Protein AF-A0A7R9UYY7-F1 (afdb_monomer)

Solvent-accessible surface area (backbone atoms only — not comparable to full-atom values): 7354 Å² total; per-residue (Å²): 105,71,67,54,47,52,53,48,43,70,76,56,62,72,62,93,84,58,55,72,68,56,56,52,48,52,47,48,56,53,60,70,69,51,51,72,77,72,45,43,65,55,51,54,51,49,60,71,44,43,65,59,52,52,52,51,51,51,53,51,52,50,53,50,51,53,52,50,53,53,57,70,65,54,67,90,77,66,83,73,75,62,87,76,76,75,61,78,75,70,74,80,75,78,86,79,88,79,88,78,82,85,91,83,86,78,89,83,88,81,89,132

Nearest PDB structures (foldseek):
  2yqi-assembly1_A  TM=8.616E-01  e=1.111E+00  Homo sapiens
  1gt0-assembly1_D  TM=8.059E-01  e=2.218E+00  Mus musculus
  8i03-assembly1_H  TM=4.087E-01  e=4.132E+00  Schizosaccharomyces pombe

Radius of gyration: 37.04 Å; Cα contacts (8 Å, |Δi|>4): 16; chains: 1; bounding box: 68×76×81 Å

Sequence (112 aa):
FMLFGIEQHASSPPAATAEARDFVKAYGQTWLGLTAAERLPYERMASALEPQRCALLRARAEKKRIGLANKARATPTQARTGPDELLDGAANAQLGSGHFAPGASSRGGAAR

Secondary structure (DSSP, 8-state):
-HHHHHHHHHHSPPPTT--HHHHHHHHHHHHHHS-HHHHHHHHHHHHHHHHHHHHHHHHHHHHHHHHHHHHHH---------GGGGSSSSSSSSSS---PPP----------

Structure (mmCIF, N/CA/C/O backbone):
data_AF-A0A7R9UYY7-F1
#
_entry.id   AF-A0A7R9UYY7-F1
#
loop_
_atom_site.group_PDB
_atom_site.id
_atom_site.type_symbol
_atom_site.label_atom_id
_atom_site.label_alt_id
_atom_site.label_comp_id
_atom_site.label_asym_id
_atom_site.label_entity_id
_atom_site.label_seq_id
_atom_site.pdbx_PDB_ins_code
_atom_site.Cartn_x
_atom_site.Cartn_y
_atom_site.Cartn_z
_atom_site.occupancy
_atom_site.B_iso_or_equiv
_atom_site.auth_seq_id
_atom_site.auth_comp_id
_atom_site.auth_asym_id
_atom_site.auth_atom_id
_atom_site.pdbx_PDB_model_num
ATOM 1 N N . PHE A 1 1 ? -3.079 -2.826 4.808 1.00 93.62 1 PHE A N 1
ATOM 2 C CA . PHE A 1 1 ? -2.388 -1.750 5.549 1.00 93.62 1 PHE A CA 1
ATOM 3 C C . PHE A 1 1 ? -2.103 -0.508 4.705 1.00 93.62 1 PHE A C 1
ATOM 5 O O . PHE A 1 1 ? -2.740 0.495 4.970 1.00 93.62 1 PHE A O 1
ATOM 12 N N . MET A 1 2 ? -1.214 -0.531 3.695 1.00 94.88 2 MET A N 1
ATOM 13 C CA . MET A 1 2 ? -0.826 0.699 2.961 1.00 94.88 2 MET A CA 1
ATOM 14 C C . MET A 1 2 ? -2.012 1.485 2.375 1.00 94.88 2 MET A C 1
ATOM 16 O O . MET A 1 2 ? -2.076 2.693 2.553 1.00 94.88 2 MET A O 1
ATOM 20 N N . LEU A 1 3 ? -2.967 0.805 1.727 1.00 96.69 3 LEU A N 1
ATOM 21 C CA . LEU A 1 3 ? -4.164 1.445 1.158 1.00 96.69 3 LEU A CA 1
ATOM 22 C C . LEU A 1 3 ? -5.031 2.120 2.229 1.00 96.69 3 LEU A C 1
ATOM 24 O O . LEU A 1 3 ? -5.388 3.281 2.081 1.00 96.69 3 LEU A O 1
ATOM 28 N N . PHE A 1 4 ? -5.279 1.420 3.336 1.00 97.06 4 PHE A N 1
ATOM 29 C CA . PHE A 1 4 ? -5.948 1.985 4.506 1.00 97.06 4 PHE A CA 1
ATOM 30 C C . PHE A 1 4 ? -5.193 3.201 5.055 1.00 97.06 4 PHE A C 1
ATOM 32 O O . PHE A 1 4 ? -5.794 4.238 5.284 1.00 97.06 4 PHE A O 1
ATOM 39 N N . GLY A 1 5 ? -3.869 3.116 5.214 1.00 95.44 5 GLY A N 1
ATOM 40 C CA . GLY A 1 5 ? -3.060 4.230 5.715 1.00 95.44 5 GLY A CA 1
ATOM 41 C C . GLY A 1 5 ? -3.136 5.477 4.829 1.00 95.44 5 GLY A C 1
ATOM 42 O O . GLY A 1 5 ? -3.190 6.581 5.357 1.00 95.44 5 GLY A O 1
ATOM 43 N N . ILE A 1 6 ? -3.190 5.311 3.503 1.00 95.31 6 ILE A N 1
ATOM 44 C CA . ILE A 1 6 ? -3.389 6.421 2.554 1.00 95.31 6 ILE A CA 1
ATOM 45 C C . ILE A 1 6 ? -4.762 7.066 2.761 1.00 95.31 6 ILE A C 1
ATOM 47 O O . ILE A 1 6 ? -4.854 8.288 2.834 1.00 95.31 6 ILE A O 1
ATOM 51 N N . GLU A 1 7 ? -5.815 6.258 2.887 1.00 96.38 7 GLU A N 1
ATOM 52 C CA . GLU A 1 7 ? -7.170 6.761 3.131 1.00 96.38 7 GLU A CA 1
ATOM 53 C C . GLU A 1 7 ? -7.276 7.491 4.476 1.00 96.38 7 GLU A C 1
ATOM 55 O O . GLU A 1 7 ? -7.827 8.591 4.537 1.00 96.38 7 GLU A O 1
ATOM 60 N N . GLN A 1 8 ? -6.694 6.933 5.541 1.00 95.25 8 GLN A N 1
ATOM 61 C CA . GLN A 1 8 ? -6.669 7.577 6.856 1.00 95.25 8 GLN A CA 1
ATOM 62 C C . GLN A 1 8 ? -5.878 8.883 6.839 1.00 95.25 8 GLN A C 1
ATOM 64 O O . 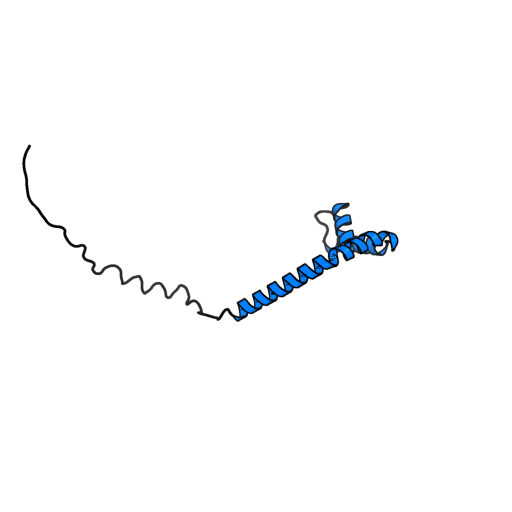GLN A 1 8 ? -6.308 9.868 7.432 1.00 95.25 8 GLN A O 1
ATOM 69 N N . HIS A 1 9 ? -4.752 8.919 6.126 1.00 93.25 9 HIS A N 1
ATOM 70 C CA . HIS A 1 9 ? -3.956 10.131 5.977 1.00 93.25 9 HIS A CA 1
ATOM 71 C C . HIS A 1 9 ? -4.685 11.222 5.190 1.00 93.25 9 HIS A C 1
ATOM 73 O O . HIS A 1 9 ? -4.571 12.395 5.530 1.00 93.25 9 HIS A O 1
ATOM 79 N N . ALA A 1 10 ? -5.455 10.850 4.166 1.00 94.19 10 ALA A N 1
ATOM 80 C CA . ALA A 1 10 ? -6.278 11.793 3.417 1.00 94.19 10 ALA A CA 1
ATOM 81 C C . ALA A 1 10 ? -7.468 12.312 4.242 1.00 94.19 10 ALA A C 1
ATOM 83 O O . ALA A 1 10 ? -7.801 13.491 4.164 1.00 94.19 10 ALA A O 1
ATOM 84 N N . SER A 1 11 ? -8.092 11.438 5.036 1.00 94.25 11 SER A N 1
ATOM 85 C CA . SER A 1 11 ? -9.300 11.760 5.809 1.00 94.25 11 SER A CA 1
ATOM 86 C C . SER A 1 11 ? -8.994 12.539 7.087 1.00 94.25 11 SER A C 1
ATOM 88 O O . SER A 1 11 ? -9.753 13.417 7.482 1.00 94.25 11 SER A O 1
ATOM 90 N N . SER A 1 12 ? -7.872 12.226 7.734 1.00 90.75 12 SER A N 1
ATOM 91 C CA . SER A 1 12 ? -7.398 12.897 8.941 1.00 90.75 12 SER A CA 1
ATOM 92 C C . SER A 1 12 ? -5.889 13.124 8.835 1.00 90.75 12 SER A C 1
ATOM 94 O O . SER A 1 12 ? -5.100 12.357 9.410 1.00 90.75 12 SER A O 1
ATOM 96 N N . PRO A 1 13 ? -5.473 14.175 8.106 1.00 90.81 13 PRO A N 1
ATOM 97 C CA . PRO A 1 13 ? -4.070 14.520 7.973 1.00 90.81 13 PRO A CA 1
ATOM 98 C C . PRO A 1 13 ? -3.465 14.808 9.352 1.00 90.81 13 PRO A C 1
ATOM 100 O O . PRO A 1 13 ? -4.071 15.524 10.155 1.00 90.81 13 PRO A O 1
ATOM 103 N N . PRO A 1 14 ? -2.279 14.266 9.661 1.00 90.94 14 PRO A N 1
ATOM 104 C CA . PRO A 1 14 ? -1.580 14.602 10.888 1.00 90.94 14 PRO A CA 1
ATOM 105 C C . PRO A 1 14 ? -1.133 16.070 10.854 1.00 90.94 14 PRO A C 1
ATOM 107 O O . PRO A 1 14 ? -1.025 16.684 9.790 1.00 90.94 14 PRO A O 1
ATOM 110 N N . ALA A 1 15 ? -0.838 16.635 12.026 1.00 90.56 15 ALA A N 1
ATOM 111 C CA . ALA A 1 15 ? -0.260 17.973 12.111 1.00 90.56 15 ALA A CA 1
ATOM 112 C C . ALA A 1 15 ? 1.025 18.065 11.270 1.00 90.56 15 ALA A C 1
ATOM 114 O O . ALA A 1 15 ? 1.792 17.107 11.199 1.00 90.56 15 ALA A O 1
ATOM 115 N N . ALA A 1 16 ? 1.299 19.234 10.686 1.00 88.62 16 ALA A N 1
ATOM 116 C CA . ALA A 1 16 ? 2.474 19.439 9.830 1.00 88.62 16 ALA A CA 1
ATOM 117 C C . ALA A 1 16 ? 3.814 19.153 10.541 1.00 88.62 16 ALA A C 1
ATOM 119 O O . ALA A 1 16 ? 4.813 18.865 9.891 1.00 88.62 16 ALA A O 1
ATOM 120 N N . THR A 1 17 ? 3.831 19.230 11.873 1.00 92.56 17 THR A N 1
ATOM 121 C CA . THR A 1 17 ? 4.992 18.957 12.729 1.00 92.56 17 THR A CA 1
ATOM 122 C C . THR A 1 17 ? 5.086 17.506 13.199 1.00 92.56 17 THR A C 1
ATOM 124 O O . THR A 1 17 ? 6.066 17.147 13.848 1.00 92.56 17 THR A O 1
ATOM 127 N N . ALA A 1 18 ? 4.082 16.671 12.920 1.00 88.44 18 ALA A N 1
ATOM 128 C CA . ALA A 1 18 ? 4.076 15.281 13.348 1.00 88.44 18 ALA A CA 1
ATOM 129 C C . ALA A 1 18 ? 5.114 14.468 12.566 1.00 88.44 18 ALA A C 1
ATOM 131 O O . ALA A 1 18 ? 5.209 14.559 11.340 1.00 88.44 18 ALA A O 1
ATOM 132 N N . GLU A 1 19 ? 5.867 13.620 13.266 1.00 93.88 19 GLU A N 1
ATOM 133 C CA . GLU A 1 19 ? 6.815 12.736 12.603 1.00 93.88 19 GLU A CA 1
ATOM 134 C C . GLU A 1 19 ? 6.098 11.603 11.859 1.00 93.88 19 GLU A C 1
ATOM 136 O O . GLU A 1 19 ? 5.108 11.035 12.330 1.00 93.88 19 GLU A O 1
ATOM 141 N N . ALA A 1 20 ? 6.670 11.195 10.722 1.00 90.56 20 ALA A N 1
ATOM 142 C CA . ALA A 1 20 ? 6.140 10.102 9.907 1.00 90.56 20 ALA A CA 1
ATOM 143 C C . ALA A 1 20 ? 5.905 8.809 10.692 1.00 90.56 20 ALA A C 1
ATOM 145 O O . ALA A 1 20 ? 4.891 8.131 10.519 1.00 90.56 20 ALA A O 1
ATOM 146 N N . ARG A 1 21 ? 6.833 8.482 11.595 1.00 93.38 21 ARG A N 1
ATOM 147 C CA . ARG A 1 21 ? 6.744 7.278 12.424 1.00 93.38 21 ARG A CA 1
ATOM 148 C C . ARG A 1 21 ? 5.504 7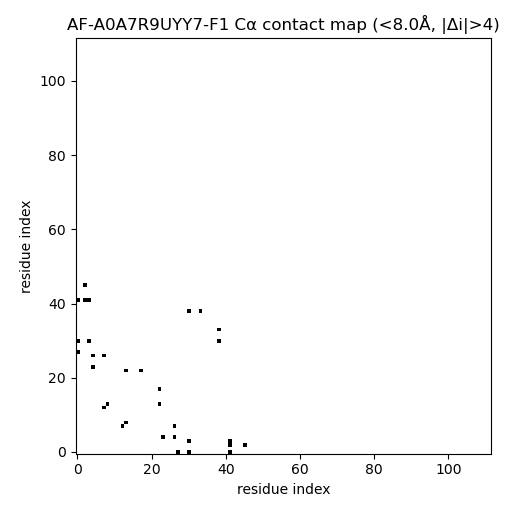.278 13.323 1.00 93.38 21 ARG A C 1
ATOM 150 O O . ARG A 1 21 ? 4.940 6.211 13.556 1.00 93.38 21 ARG A O 1
ATOM 157 N N . ASP A 1 22 ? 5.076 8.444 13.805 1.00 92.88 22 ASP A N 1
ATOM 158 C CA . ASP A 1 22 ? 4.044 8.546 14.835 1.00 92.88 22 ASP A CA 1
ATOM 159 C C . ASP A 1 22 ? 2.668 8.279 14.231 1.00 92.88 22 ASP A C 1
ATOM 161 O O . ASP A 1 22 ? 1.919 7.440 14.739 1.00 92.88 22 ASP A O 1
ATOM 165 N N . PHE A 1 23 ? 2.362 8.889 13.082 1.00 91.75 23 PHE A N 1
ATOM 166 C CA . PHE A 1 23 ? 1.098 8.611 12.401 1.00 91.75 23 PHE A CA 1
ATOM 167 C C . PHE A 1 23 ? 1.073 7.218 11.762 1.00 91.75 23 PHE A C 1
ATOM 169 O O . PHE A 1 23 ? 0.039 6.555 11.799 1.00 91.75 23 PHE A O 1
ATOM 176 N N . VAL A 1 24 ? 2.204 6.701 11.259 1.00 93.56 24 VAL A N 1
ATOM 177 C CA . VAL A 1 24 ? 2.275 5.308 10.777 1.00 93.56 24 VAL A CA 1
ATOM 178 C C . VAL A 1 24 ? 1.993 4.328 11.916 1.00 93.56 24 VAL A C 1
ATOM 180 O O . VAL A 1 24 ? 1.256 3.359 11.722 1.00 93.56 24 VAL A O 1
ATOM 183 N N . LYS A 1 25 ? 2.519 4.591 13.120 1.00 95.00 25 LYS A N 1
ATOM 184 C CA . LYS A 1 25 ? 2.230 3.790 14.314 1.00 95.00 25 LYS A CA 1
ATOM 185 C C . LYS A 1 25 ? 0.753 3.875 14.701 1.00 95.00 25 LYS A C 1
ATOM 187 O O . LYS A 1 25 ? 0.151 2.834 14.962 1.00 95.00 25 LYS A O 1
ATOM 192 N N . ALA A 1 26 ? 0.160 5.069 14.692 1.00 94.31 26 ALA A N 1
ATOM 193 C CA . ALA A 1 26 ? -1.258 5.269 14.998 1.00 94.31 26 ALA A CA 1
ATOM 194 C C . ALA A 1 26 ? -2.182 4.531 14.010 1.00 94.31 26 ALA A C 1
ATOM 196 O O . ALA A 1 26 ? -3.069 3.775 14.420 1.00 94.31 26 ALA A O 1
ATOM 197 N N . TYR A 1 27 ? -1.930 4.658 12.704 1.00 95.50 27 TYR A N 1
ATOM 198 C CA . TYR A 1 27 ? -2.666 3.904 11.687 1.00 95.50 27 TYR A CA 1
ATOM 199 C C . TYR A 1 27 ? -2.443 2.395 11.836 1.00 95.50 27 TYR A C 1
ATOM 201 O O . TYR A 1 27 ? -3.376 1.618 11.653 1.00 95.50 27 TYR A O 1
ATOM 209 N N . GLY A 1 28 ? -1.233 1.970 12.215 1.00 96.06 28 GLY A N 1
ATOM 210 C CA . GLY A 1 28 ? -0.906 0.575 12.520 1.00 96.06 28 GLY A CA 1
ATOM 211 C C . GLY A 1 28 ? -1.773 -0.008 13.631 1.00 96.06 28 GLY A C 1
ATOM 212 O O . GLY A 1 28 ? -2.338 -1.086 13.462 1.00 96.06 28 GLY A O 1
ATOM 213 N N . GLN A 1 29 ? -1.931 0.719 14.738 1.00 96.56 29 GLN A N 1
ATOM 214 C CA . GLN A 1 29 ? -2.799 0.294 15.841 1.00 96.56 29 GLN A CA 1
ATOM 215 C C . GLN A 1 29 ? -4.264 0.206 15.408 1.00 96.56 29 GLN A C 1
ATOM 217 O O . GLN A 1 29 ? -4.929 -0.789 15.685 1.00 96.56 29 GLN A O 1
ATOM 222 N N . THR A 1 30 ? -4.738 1.196 14.650 1.00 96.19 30 THR A N 1
ATOM 223 C CA . THR A 1 30 ? -6.113 1.198 14.128 1.00 96.19 30 THR A CA 1
ATOM 224 C C . THR A 1 30 ? -6.355 -0.005 13.216 1.00 96.19 30 THR A C 1
ATOM 226 O O . THR A 1 30 ? -7.334 -0.725 13.376 1.00 96.19 30 THR A O 1
ATOM 229 N N . TRP A 1 31 ? -5.414 -0.293 12.312 1.00 96.75 31 TRP A N 1
ATOM 230 C CA . TRP A 1 31 ? -5.484 -1.441 11.409 1.00 96.75 31 TRP A CA 1
ATOM 231 C C . TRP A 1 31 ? -5.572 -2.780 12.151 1.00 96.75 31 TRP A C 1
ATOM 233 O O . TRP A 1 31 ? -6.329 -3.662 11.744 1.00 96.75 31 TRP A O 1
ATOM 243 N N . LEU A 1 32 ? -4.813 -2.941 13.240 1.00 96.69 32 LEU A N 1
ATOM 244 C CA . LEU A 1 32 ? -4.849 -4.155 14.060 1.00 96.69 32 LEU A CA 1
ATOM 245 C C . LEU A 1 32 ? -6.190 -4.339 14.782 1.00 96.69 32 LEU A C 1
ATOM 247 O O . LEU A 1 32 ? -6.588 -5.481 15.002 1.00 96.69 32 LEU A O 1
ATOM 251 N N . GLY A 1 33 ? -6.889 -3.244 15.091 1.00 96.88 33 GLY A N 1
ATOM 252 C CA . GLY A 1 33 ? -8.224 -3.264 15.692 1.00 96.88 33 GLY A CA 1
ATOM 253 C C . GLY A 1 33 ? -9.361 -3.603 14.723 1.00 96.88 33 GLY A C 1
ATOM 254 O O . GLY A 1 33 ? -10.419 -4.024 15.175 1.00 96.88 33 GLY A O 1
ATOM 255 N N . LEU A 1 34 ? -9.152 -3.468 13.408 1.00 97.19 34 LEU A N 1
ATOM 256 C CA . LEU A 1 34 ? -10.181 -3.789 12.413 1.00 97.19 34 LEU A CA 1
ATOM 257 C C . LEU A 1 34 ? -10.489 -5.289 12.378 1.00 97.19 34 LEU A C 1
ATOM 259 O O . LEU A 1 34 ? -9.578 -6.123 12.392 1.00 97.19 34 LEU A O 1
ATOM 263 N N . THR A 1 35 ? -11.764 -5.623 12.227 1.00 98.06 35 THR A N 1
ATOM 264 C CA . THR A 1 35 ? -12.259 -6.971 11.944 1.00 98.06 35 THR A CA 1
ATOM 265 C C . THR A 1 35 ? -11.886 -7.427 10.530 1.00 98.06 35 THR A C 1
ATOM 267 O O . THR A 1 35 ? -11.528 -6.635 9.656 1.00 98.06 35 THR A O 1
ATOM 270 N N . ALA A 1 36 ? -12.010 -8.731 10.262 1.00 96.81 36 ALA A N 1
ATOM 271 C CA . ALA A 1 36 ? -11.785 -9.275 8.922 1.00 96.81 36 ALA A CA 1
ATOM 272 C C . ALA A 1 36 ? -12.726 -8.655 7.870 1.00 96.81 36 ALA A C 1
ATOM 274 O O . ALA A 1 36 ? -12.299 -8.368 6.754 1.00 96.81 36 ALA A O 1
ATOM 275 N N . ALA A 1 37 ? -13.987 -8.395 8.235 1.00 97.81 37 ALA A N 1
ATOM 276 C CA . ALA A 1 37 ? -14.961 -7.777 7.338 1.00 97.81 37 ALA A CA 1
ATOM 277 C C . ALA A 1 37 ? -14.565 -6.342 6.954 1.00 97.81 37 ALA A C 1
ATOM 279 O O . ALA A 1 37 ? -14.695 -5.961 5.794 1.00 97.81 37 ALA A O 1
ATOM 280 N N . GLU A 1 38 ? -14.020 -5.573 7.898 1.00 97.50 38 GLU A N 1
ATOM 281 C CA . GLU A 1 38 ? -13.549 -4.202 7.661 1.00 97.50 38 GLU A CA 1
ATOM 282 C C . GLU A 1 38 ? -12.240 -4.155 6.862 1.00 97.50 38 GLU A C 1
ATOM 284 O O . GLU A 1 38 ? -11.997 -3.207 6.118 1.00 97.50 38 GLU A O 1
ATOM 289 N N . ARG A 1 39 ? -11.389 -5.184 6.969 1.00 97.75 39 ARG A N 1
ATOM 290 C CA . ARG A 1 39 ? -10.152 -5.285 6.172 1.00 97.75 39 ARG A CA 1
ATOM 291 C C . ARG A 1 39 ? -10.402 -5.746 4.738 1.00 97.75 39 ARG A C 1
ATOM 293 O O . ARG A 1 39 ? -9.629 -5.388 3.846 1.00 97.75 39 ARG A O 1
ATOM 300 N N . LEU A 1 40 ? -11.476 -6.500 4.507 1.00 97.25 40 LEU A N 1
ATOM 301 C CA . LEU A 1 40 ? -11.778 -7.145 3.230 1.00 97.25 40 LEU A CA 1
ATOM 302 C C . LEU A 1 40 ? -11.752 -6.203 2.008 1.00 97.25 40 LEU A C 1
ATOM 304 O O . LEU A 1 40 ? -11.192 -6.600 0.983 1.00 97.25 40 LEU A O 1
ATOM 308 N N . PRO A 1 41 ? -12.296 -4.969 2.050 1.00 97.44 41 PRO A N 1
ATOM 309 C CA . PRO A 1 41 ? -12.223 -4.049 0.914 1.00 97.44 41 PRO A CA 1
ATOM 310 C C . PRO A 1 41 ? -10.775 -3.719 0.534 1.00 97.44 41 PRO A C 1
ATOM 312 O O . PRO A 1 41 ? -10.408 -3.775 -0.640 1.00 97.44 41 PRO A O 1
ATOM 315 N N . TYR A 1 42 ? -9.924 -3.459 1.529 1.00 97.06 42 TYR A N 1
ATOM 316 C CA . TYR A 1 42 ? -8.511 -3.142 1.324 1.00 97.06 42 TYR A CA 1
ATOM 317 C C . TYR A 1 42 ? -7.717 -4.329 0.793 1.00 97.06 42 TYR A C 1
ATOM 319 O O . TYR A 1 42 ? -6.815 -4.150 -0.023 1.00 97.06 42 TYR A O 1
ATOM 327 N N . GLU A 1 43 ? -8.043 -5.536 1.249 1.00 96.50 43 GLU A N 1
ATOM 328 C CA . GLU A 1 43 ? -7.433 -6.767 0.750 1.00 96.50 43 GLU A CA 1
ATOM 329 C C . GLU A 1 43 ? -7.814 -7.013 -0.711 1.00 96.50 43 GLU A C 1
ATOM 331 O O . GLU A 1 43 ? -6.931 -7.243 -1.535 1.00 96.50 43 GLU A O 1
ATOM 336 N N . ARG A 1 44 ? -9.093 -6.844 -1.072 1.00 97.56 44 ARG A N 1
ATOM 337 C CA . ARG A 1 44 ? -9.559 -6.944 -2.467 1.00 97.56 44 ARG A CA 1
ATOM 338 C C . ARG A 1 44 ? -8.868 -5.932 -3.375 1.00 97.56 44 ARG A C 1
ATOM 340 O O . ARG A 1 44 ? -8.410 -6.294 -4.458 1.00 97.56 44 ARG A O 1
ATOM 347 N N . MET A 1 45 ? -8.756 -4.680 -2.933 1.00 96.50 45 MET A N 1
ATOM 348 C CA . MET A 1 45 ? -8.032 -3.647 -3.677 1.00 96.50 45 MET A CA 1
ATOM 349 C C . MET A 1 45 ? -6.547 -3.992 -3.827 1.00 96.50 45 MET A C 1
ATOM 351 O O . MET A 1 45 ? -5.990 -3.838 -4.911 1.00 96.50 45 MET A O 1
ATOM 355 N N . ALA A 1 46 ? -5.902 -4.487 -2.767 1.00 95.00 46 ALA A N 1
ATOM 356 C CA . ALA A 1 46 ? -4.505 -4.902 -2.827 1.00 95.00 46 ALA A CA 1
ATOM 357 C C . ALA A 1 46 ? -4.303 -6.049 -3.828 1.00 95.00 46 ALA A C 1
ATOM 359 O O . ALA A 1 46 ? -3.402 -5.973 -4.661 1.00 95.00 46 ALA A O 1
ATOM 360 N N . SER A 1 47 ? -5.173 -7.062 -3.811 1.00 96.00 47 SER A N 1
ATOM 361 C CA . SER A 1 47 ? -5.147 -8.158 -4.784 1.00 96.00 47 SER A CA 1
ATOM 362 C C . SER A 1 47 ? -5.344 -7.669 -6.219 1.00 96.00 47 SER A C 1
ATOM 364 O O . SER A 1 47 ? -4.645 -8.128 -7.118 1.00 96.00 47 SER A O 1
ATOM 366 N N . ALA A 1 48 ? -6.245 -6.708 -6.442 1.00 96.88 48 ALA A N 1
ATOM 367 C CA . ALA A 1 48 ? -6.490 -6.140 -7.767 1.00 96.88 48 ALA A CA 1
ATOM 368 C C . ALA A 1 48 ? -5.294 -5.343 -8.322 1.00 96.88 48 ALA A C 1
ATOM 370 O O . ALA A 1 48 ? -5.143 -5.250 -9.540 1.00 96.88 48 ALA A O 1
ATOM 371 N N . LEU A 1 49 ? -4.453 -4.782 -7.444 1.00 95.50 49 LEU A N 1
ATOM 372 C CA . LEU A 1 49 ? -3.257 -4.005 -7.799 1.00 95.50 49 LEU A CA 1
ATOM 373 C C . LEU A 1 49 ? -1.976 -4.850 -7.906 1.00 95.50 49 LEU A C 1
ATOM 375 O O . LEU A 1 49 ? -0.941 -4.363 -8.376 1.00 95.50 49 LEU A O 1
ATOM 379 N N . GLU A 1 50 ? -2.013 -6.105 -7.458 1.00 94.31 50 GLU A N 1
ATOM 380 C CA . GLU A 1 50 ? -0.841 -6.979 -7.429 1.00 94.31 50 GLU A CA 1
ATOM 381 C C . GLU A 1 50 ? -0.242 -7.235 -8.829 1.00 94.31 50 GLU A C 1
ATOM 383 O O . GLU A 1 50 ? 0.983 -7.136 -8.966 1.00 94.31 50 GLU A O 1
ATOM 388 N N . PRO A 1 51 ? -1.026 -7.451 -9.909 1.00 96.19 51 PRO A N 1
ATOM 389 C CA . PRO A 1 51 ? -0.465 -7.603 -11.254 1.00 96.19 51 PRO A CA 1
ATOM 390 C C . PRO A 1 51 ? 0.348 -6.384 -11.714 1.00 96.19 51 PRO A C 1
ATOM 392 O O . PRO A 1 51 ? 1.448 -6.531 -12.256 1.00 96.19 51 PRO A O 1
ATOM 395 N N . GLN A 1 52 ? -0.154 -5.173 -11.460 1.00 95.12 52 GLN A N 1
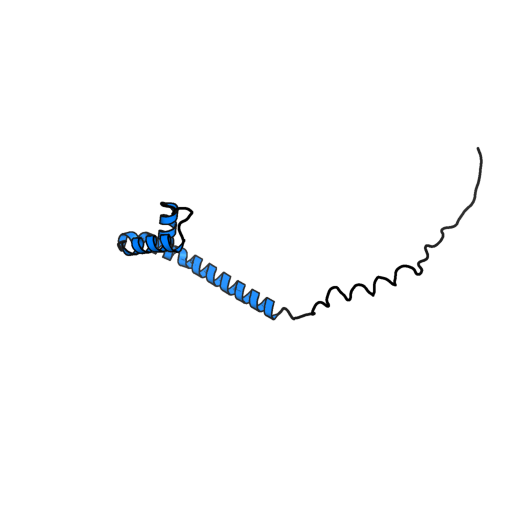ATOM 396 C CA . GLN A 1 52 ? 0.509 -3.916 -11.807 1.00 95.12 52 GLN A CA 1
ATOM 397 C C . GLN A 1 52 ? 1.777 -3.729 -10.968 1.00 95.12 52 GLN A C 1
ATOM 399 O O . GLN A 1 52 ? 2.815 -3.319 -11.495 1.00 95.12 52 GLN A O 1
ATOM 404 N N . ARG A 1 53 ? 1.735 -4.092 -9.679 1.00 90.81 53 ARG A N 1
ATOM 405 C CA . ARG A 1 53 ? 2.916 -4.102 -8.807 1.00 90.81 53 ARG A CA 1
ATOM 406 C C . ARG A 1 53 ? 3.986 -5.055 -9.338 1.00 90.81 53 ARG A C 1
ATOM 408 O O . ARG A 1 53 ? 5.145 -4.652 -9.459 1.00 90.81 53 ARG A O 1
ATOM 415 N N . CYS A 1 54 ? 3.622 -6.281 -9.712 1.00 94.38 54 CYS A N 1
ATOM 416 C CA . CYS A 1 54 ? 4.551 -7.235 -10.316 1.00 94.38 54 CYS A CA 1
ATOM 417 C C . CYS A 1 54 ? 5.155 -6.699 -11.620 1.00 94.38 54 CYS A C 1
ATOM 419 O O . CYS A 1 54 ? 6.371 -6.777 -11.805 1.00 94.38 54 CYS A O 1
ATOM 421 N N . ALA A 1 55 ? 4.339 -6.125 -12.508 1.00 96.00 55 ALA A N 1
ATOM 422 C CA . ALA A 1 55 ? 4.808 -5.543 -13.764 1.00 96.00 55 ALA A CA 1
ATOM 423 C C . ALA A 1 55 ? 5.813 -4.402 -13.526 1.00 96.00 55 ALA A C 1
ATOM 425 O O . ALA A 1 55 ? 6.894 -4.392 -14.119 1.00 96.00 55 ALA A O 1
ATOM 426 N N . LEU A 1 56 ? 5.510 -3.495 -12.592 1.00 95.12 56 LEU A N 1
ATOM 427 C CA . LEU A 1 56 ? 6.399 -2.396 -12.217 1.00 95.12 56 LEU A CA 1
ATOM 428 C C . LEU A 1 56 ? 7.731 -2.902 -11.645 1.00 95.12 56 LEU A C 1
ATOM 430 O O . LEU A 1 56 ? 8.791 -2.372 -11.983 1.00 95.12 56 LEU A O 1
ATOM 434 N N . LEU A 1 57 ? 7.698 -3.924 -10.786 1.00 94.94 57 LEU A N 1
ATOM 435 C CA . LEU A 1 57 ? 8.909 -4.508 -10.207 1.00 94.94 57 LEU A CA 1
ATOM 436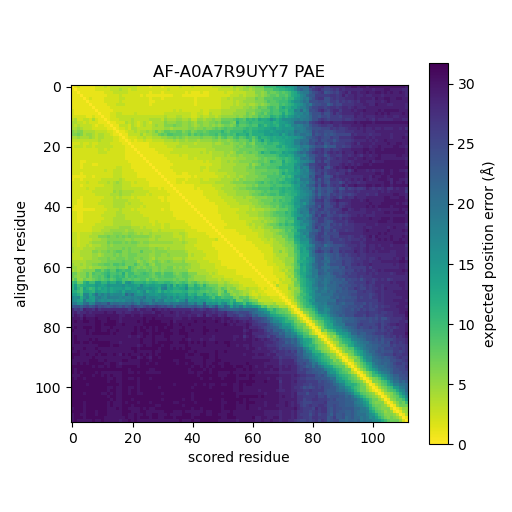 C C . LEU A 1 57 ? 9.783 -5.181 -11.269 1.00 94.94 57 LEU A C 1
ATOM 438 O O . LEU A 1 57 ?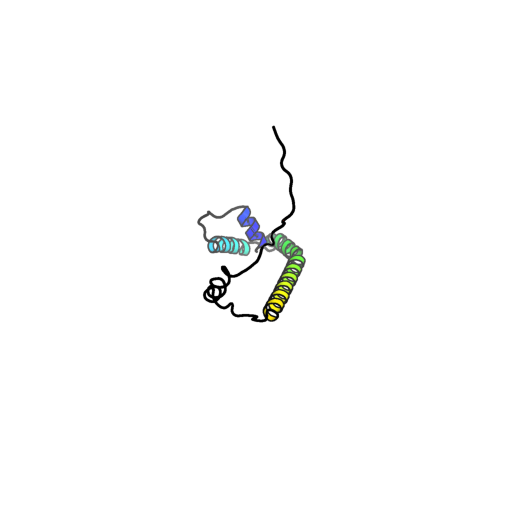 10.996 -4.970 -11.265 1.00 94.94 57 LEU A O 1
ATOM 442 N N . ARG A 1 58 ? 9.185 -5.915 -12.218 1.00 95.62 58 ARG A N 1
ATOM 443 C CA . ARG A 1 58 ? 9.918 -6.488 -13.361 1.00 95.62 58 ARG A CA 1
ATOM 444 C C . ARG A 1 58 ? 10.569 -5.396 -14.207 1.00 95.62 58 ARG A C 1
ATOM 446 O O . ARG A 1 58 ? 11.760 -5.481 -14.490 1.00 95.62 58 ARG A O 1
ATOM 453 N N . ALA A 1 59 ? 9.830 -4.336 -14.539 1.00 94.75 59 ALA A N 1
ATOM 454 C CA . ALA A 1 59 ? 10.365 -3.213 -15.307 1.00 94.75 59 ALA A CA 1
ATOM 455 C C . ALA A 1 59 ? 11.526 -2.509 -14.579 1.00 94.75 59 ALA A C 1
ATOM 457 O O . ALA A 1 59 ? 12.539 -2.169 -15.192 1.00 94.75 59 ALA A O 1
ATOM 458 N N . ARG A 1 60 ? 11.425 -2.327 -13.254 1.00 94.75 60 ARG A N 1
ATOM 459 C CA . ARG A 1 60 ? 12.515 -1.771 -12.433 1.00 94.75 60 ARG A CA 1
ATOM 460 C C . ARG A 1 60 ? 13.745 -2.676 -12.411 1.00 94.75 60 ARG A C 1
ATOM 462 O O . ARG A 1 60 ? 14.861 -2.168 -12.523 1.00 94.75 60 ARG A O 1
ATOM 469 N N . ALA A 1 61 ? 13.553 -3.986 -12.268 1.00 95.38 61 ALA A N 1
ATOM 470 C CA . ALA A 1 61 ? 14.645 -4.954 -12.298 1.00 95.38 61 ALA A CA 1
ATOM 471 C C . ALA A 1 61 ? 15.370 -4.926 -13.650 1.00 95.38 61 ALA A C 1
ATOM 473 O O . ALA A 1 61 ? 16.598 -4.840 -13.684 1.00 95.38 61 ALA A O 1
ATOM 474 N N . GLU A 1 62 ? 14.619 -4.886 -14.750 1.00 93.56 62 GLU A N 1
ATOM 475 C CA . GLU A 1 62 ? 15.190 -4.821 -16.093 1.00 93.56 62 GLU A CA 1
ATOM 476 C C . GLU A 1 62 ? 15.945 -3.509 -16.333 1.00 93.56 62 GLU A C 1
ATOM 478 O O . GLU A 1 62 ? 17.093 -3.520 -16.777 1.00 93.56 62 GLU A O 1
ATOM 483 N N . LYS A 1 63 ? 15.375 -2.369 -15.923 1.00 93.69 63 LYS A N 1
ATOM 484 C CA . LYS A 1 63 ? 16.072 -1.075 -15.978 1.00 93.69 63 LYS A CA 1
ATOM 485 C C . LYS A 1 63 ? 17.389 -1.105 -15.195 1.00 93.69 63 LYS A C 1
ATOM 487 O O . LYS A 1 63 ? 18.397 -0.576 -15.665 1.00 93.69 63 LYS A O 1
ATOM 492 N N . LYS A 1 64 ? 17.402 -1.725 -14.009 1.00 93.06 64 LYS A N 1
ATOM 493 C CA . LYS A 1 64 ? 18.622 -1.889 -13.203 1.00 93.06 64 LYS A CA 1
ATOM 494 C C . LYS A 1 64 ? 19.646 -2.766 -13.924 1.00 93.06 64 LYS A C 1
ATOM 496 O O . LYS A 1 64 ? 20.822 -2.409 -13.943 1.00 93.06 64 LYS A O 1
ATOM 501 N N . ARG A 1 65 ? 19.212 -3.867 -14.542 1.00 92.12 65 ARG A N 1
ATOM 502 C CA . ARG A 1 65 ? 20.073 -4.772 -15.317 1.00 92.12 65 ARG A CA 1
ATOM 503 C C . ARG A 1 65 ? 20.742 -4.049 -16.488 1.00 92.12 65 ARG A C 1
ATOM 505 O O . ARG A 1 65 ? 21.961 -4.111 -16.612 1.00 92.12 65 ARG A O 1
ATOM 512 N N . ILE A 1 66 ? 19.971 -3.303 -17.282 1.00 87.00 66 ILE A N 1
ATOM 513 C CA . ILE A 1 66 ? 20.491 -2.494 -18.397 1.00 87.00 66 ILE A CA 1
ATOM 514 C C . ILE A 1 66 ? 21.459 -1.422 -17.882 1.00 87.00 66 ILE A C 1
ATOM 516 O O . ILE A 1 66 ? 22.552 -1.265 -18.419 1.00 87.00 66 ILE A O 1
ATOM 520 N N . GLY A 1 67 ? 21.101 -0.717 -16.805 1.00 87.94 67 GLY A N 1
ATOM 521 C CA . GLY A 1 67 ? 21.970 0.294 -16.201 1.00 87.94 67 GLY A CA 1
ATOM 522 C C . GLY A 1 67 ? 23.316 -0.272 -15.736 1.00 87.94 67 GLY A C 1
ATOM 523 O O . GLY A 1 67 ? 24.350 0.360 -15.942 1.00 87.94 67 GLY A O 1
ATOM 524 N N . LEU A 1 68 ? 23.324 -1.474 -15.152 1.00 83.06 68 LEU A N 1
ATOM 525 C CA . LEU A 1 68 ? 24.555 -2.171 -14.768 1.00 83.06 68 LEU A CA 1
ATOM 526 C C . LEU A 1 68 ? 25.371 -2.609 -15.988 1.00 83.06 68 LEU A C 1
ATOM 528 O O . LEU A 1 68 ? 26.583 -2.413 -15.999 1.00 83.06 68 LEU A O 1
ATOM 532 N N . ALA A 1 69 ? 24.723 -3.133 -17.030 1.00 78.81 69 ALA A N 1
ATOM 533 C CA . ALA A 1 69 ? 25.394 -3.504 -18.275 1.00 78.81 69 ALA A CA 1
ATOM 534 C C . ALA A 1 69 ? 26.043 -2.290 -18.964 1.00 78.81 69 ALA A C 1
ATOM 5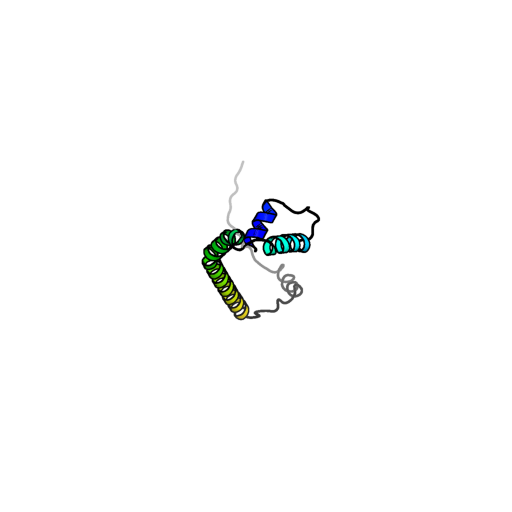36 O O . ALA A 1 69 ? 27.172 -2.385 -19.440 1.00 78.81 69 ALA A O 1
ATOM 537 N N . ASN A 1 70 ? 25.377 -1.133 -18.956 1.00 76.62 70 ASN A N 1
ATOM 538 C CA . ASN A 1 70 ? 25.917 0.112 -19.504 1.00 76.62 70 ASN A CA 1
ATOM 539 C C . ASN A 1 70 ? 27.104 0.637 -18.686 1.00 76.62 70 ASN A C 1
ATOM 541 O O . ASN A 1 70 ? 28.077 1.102 -19.268 1.00 76.62 70 ASN A O 1
ATOM 545 N N . LYS A 1 71 ? 27.065 0.517 -17.352 1.00 75.25 71 LYS A N 1
ATOM 546 C CA . LYS A 1 71 ? 28.216 0.839 -16.489 1.00 75.25 71 LYS A CA 1
ATOM 547 C C . LYS A 1 71 ? 29.400 -0.097 -16.723 1.00 75.25 71 LYS A C 1
ATOM 549 O O . LYS A 1 71 ? 30.528 0.365 -16.724 1.00 75.25 71 LYS A O 1
ATOM 554 N N . ALA A 1 72 ? 29.152 -1.387 -16.937 1.00 73.88 72 ALA A N 1
ATOM 555 C CA . ALA A 1 72 ? 30.207 -2.354 -17.232 1.00 73.88 72 ALA A CA 1
ATOM 556 C C . ALA A 1 72 ? 30.811 -2.164 -18.637 1.00 73.88 72 ALA A C 1
ATOM 558 O O . ALA A 1 72 ? 31.988 -2.440 -18.841 1.00 73.88 72 ALA A O 1
ATOM 559 N N . ARG A 1 73 ? 30.014 -1.684 -19.602 1.00 65.56 73 ARG A N 1
ATOM 560 C CA . ARG A 1 73 ? 30.468 -1.330 -20.958 1.00 65.56 73 ARG A CA 1
ATOM 561 C C . ARG A 1 73 ? 31.139 0.035 -21.053 1.00 65.56 73 ARG A C 1
ATOM 563 O O . ARG A 1 73 ? 31.799 0.293 -22.055 1.00 65.56 73 ARG A O 1
ATOM 570 N N . ALA A 1 74 ? 30.968 0.902 -20.059 1.00 61.75 74 ALA A N 1
ATOM 571 C CA . ALA A 1 74 ? 31.762 2.111 -19.948 1.00 61.75 74 ALA A CA 1
ATOM 572 C C . ALA A 1 74 ? 33.201 1.695 -19.615 1.00 61.75 74 ALA A C 1
ATOM 574 O O . ALA A 1 74 ? 33.568 1.538 -18.453 1.00 61.75 74 ALA A O 1
ATOM 575 N N . THR A 1 75 ? 34.016 1.470 -20.646 1.00 57.47 75 THR A N 1
ATOM 576 C CA . THR A 1 75 ? 35.470 1.442 -20.501 1.00 57.47 75 THR A CA 1
ATOM 577 C C . THR A 1 75 ? 35.906 2.721 -19.782 1.00 57.47 75 THR A C 1
ATOM 579 O O . THR A 1 75 ? 35.374 3.791 -20.098 1.00 57.47 75 THR A O 1
ATOM 582 N N . PRO A 1 76 ? 36.872 2.664 -18.847 1.00 54.69 76 PRO A N 1
ATOM 583 C CA . PRO A 1 76 ? 37.519 3.859 -18.328 1.00 54.69 76 PRO A CA 1
ATOM 584 C C . PRO A 1 76 ? 38.400 4.430 -19.446 1.00 54.69 76 PRO A C 1
ATOM 586 O O . PRO A 1 76 ? 39.618 4.288 -19.450 1.00 54.69 76 PRO A O 1
ATOM 589 N N . THR A 1 77 ? 37.783 5.014 -20.469 1.00 55.66 77 THR A N 1
ATOM 590 C CA . THR A 1 77 ? 38.507 5.717 -21.514 1.00 55.66 77 THR A CA 1
ATOM 591 C C . THR A 1 77 ? 38.770 7.119 -20.996 1.00 55.66 77 THR A C 1
ATOM 593 O O . THR A 1 77 ? 37.884 7.966 -20.970 1.00 55.66 77 THR A O 1
ATOM 596 N N . GLN A 1 78 ? 40.030 7.288 -20.596 1.00 50.12 78 GLN A N 1
ATOM 597 C CA . GLN A 1 78 ? 40.724 8.530 -20.287 1.00 50.12 78 GLN A CA 1
ATOM 598 C C . GLN A 1 78 ? 40.333 9.163 -18.952 1.00 50.12 78 GLN A C 1
ATOM 600 O O . GLN A 1 78 ? 39.339 9.874 -18.810 1.00 50.12 78 GLN A O 1
ATOM 605 N N . ALA A 1 79 ? 41.229 8.972 -17.978 1.00 46.62 79 ALA A N 1
ATOM 606 C CA . ALA A 1 79 ? 41.579 10.053 -17.077 1.00 46.62 79 ALA A CA 1
ATOM 607 C C . ALA A 1 79 ? 41.681 11.332 -17.919 1.00 46.62 79 ALA A C 1
ATOM 609 O O . ALA A 1 79 ? 42.559 11.447 -18.773 1.00 46.62 79 ALA A O 1
ATOM 610 N N . ARG A 1 80 ? 40.725 12.247 -17.743 1.00 46.03 80 ARG A N 1
ATOM 611 C CA . ARG A 1 80 ? 40.898 13.623 -18.184 1.00 46.03 80 ARG A CA 1
ATOM 612 C C . ARG A 1 80 ? 42.110 14.131 -17.426 1.00 46.03 80 ARG A C 1
ATOM 614 O O . ARG A 1 80 ? 42.024 14.404 -16.230 1.00 46.03 80 ARG A O 1
ATOM 621 N N . THR A 1 81 ? 43.228 14.194 -18.132 1.00 48.62 81 THR A N 1
ATOM 622 C CA . THR A 1 81 ? 44.279 15.174 -17.921 1.00 48.62 81 THR A CA 1
ATOM 623 C C . THR A 1 81 ? 43.626 16.470 -17.439 1.00 48.62 81 THR A C 1
ATOM 625 O O . THR A 1 81 ? 42.628 16.915 -18.018 1.00 48.62 81 THR A O 1
ATOM 628 N N . GLY A 1 82 ? 44.087 16.982 -16.299 1.00 45.66 82 GLY A N 1
ATOM 629 C CA . GLY A 1 82 ? 43.501 18.154 -15.661 1.00 45.66 82 GLY A CA 1
ATOM 630 C C . GLY A 1 82 ? 43.512 19.387 -16.578 1.00 45.66 82 GLY A C 1
ATOM 631 O O . GLY A 1 82 ? 44.158 19.381 -17.625 1.00 45.66 82 GLY A O 1
ATOM 632 N N . PRO A 1 83 ? 42.814 20.464 -16.188 1.00 49.91 83 PRO A N 1
ATOM 633 C CA . PRO A 1 83 ? 42.756 21.708 -16.959 1.00 49.91 83 PRO A CA 1
ATOM 634 C C . PRO A 1 83 ? 44.117 22.402 -17.181 1.00 49.91 83 PRO A C 1
ATOM 636 O O . PRO A 1 83 ? 44.159 23.363 -17.941 1.00 49.91 83 PRO A O 1
ATOM 639 N N . ASP A 1 84 ? 45.209 21.920 -16.579 1.00 49.53 84 ASP A N 1
ATOM 640 C CA . ASP A 1 84 ? 46.532 22.555 -16.653 1.00 49.53 84 ASP A CA 1
ATOM 641 C C . ASP A 1 84 ? 47.335 22.264 -17.933 1.00 49.53 84 ASP A C 1
ATOM 643 O O . ASP A 1 84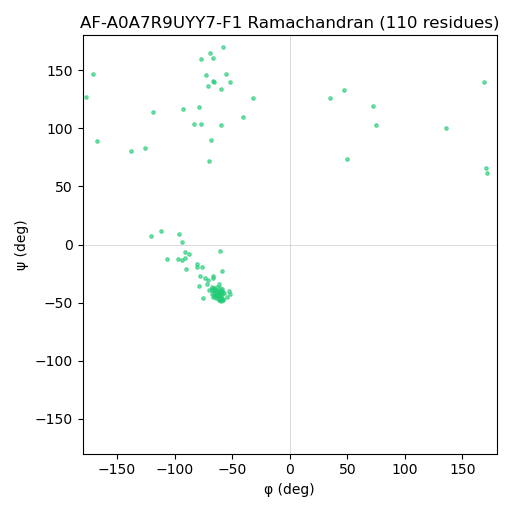 ? 48.214 23.048 -18.267 1.00 49.53 84 ASP A O 1
ATOM 647 N N . GLU A 1 85 ? 47.046 21.210 -18.706 1.00 46.31 85 GLU A N 1
ATOM 648 C CA . GLU A 1 85 ? 47.856 20.901 -19.909 1.00 46.31 85 GLU A CA 1
ATOM 649 C C . GLU A 1 85 ? 47.318 21.504 -21.221 1.00 46.31 85 GLU A C 1
ATOM 651 O O . GLU A 1 85 ? 47.908 21.319 -22.284 1.00 46.31 85 GLU A O 1
ATOM 656 N N . LEU A 1 86 ? 46.219 22.267 -21.183 1.00 48.53 86 LEU A N 1
ATOM 657 C CA . LEU A 1 86 ? 45.634 22.897 -22.380 1.00 48.53 86 LEU A CA 1
ATOM 658 C C . LEU A 1 86 ? 46.054 24.359 -22.604 1.00 48.53 86 LEU A C 1
ATOM 660 O O . LEU A 1 86 ? 45.502 25.007 -23.494 1.00 48.53 86 LEU A O 1
ATOM 664 N N . LEU A 1 87 ? 47.020 24.886 -21.843 1.00 49.56 87 LEU A N 1
ATOM 665 C CA . LEU A 1 87 ? 47.428 26.294 -21.952 1.00 49.56 87 LEU A CA 1
ATOM 666 C C . LEU A 1 87 ? 48.779 26.552 -22.635 1.00 49.56 87 LEU A C 1
ATOM 668 O O . LEU A 1 87 ? 48.989 27.675 -23.087 1.00 49.56 87 LEU A O 1
ATOM 672 N N . ASP A 1 88 ? 49.627 25.546 -22.862 1.00 47.44 88 ASP A N 1
ATOM 673 C CA . ASP A 1 88 ? 50.951 25.796 -23.469 1.00 47.44 88 ASP A CA 1
ATOM 674 C C . ASP A 1 88 ? 50.999 25.633 -25.001 1.00 47.44 88 ASP A C 1
ATOM 676 O O . ASP A 1 88 ? 51.931 26.100 -25.655 1.00 47.44 88 ASP A O 1
ATOM 680 N N . GLY A 1 89 ? 49.972 25.038 -25.619 1.00 45.03 89 GLY A N 1
ATOM 681 C CA . GLY A 1 89 ? 49.917 24.848 -27.079 1.00 45.03 89 GLY A CA 1
ATOM 682 C C . GLY A 1 89 ? 49.264 25.990 -27.869 1.00 45.03 89 GLY A C 1
ATOM 683 O O . GLY A 1 89 ? 49.500 26.120 -29.069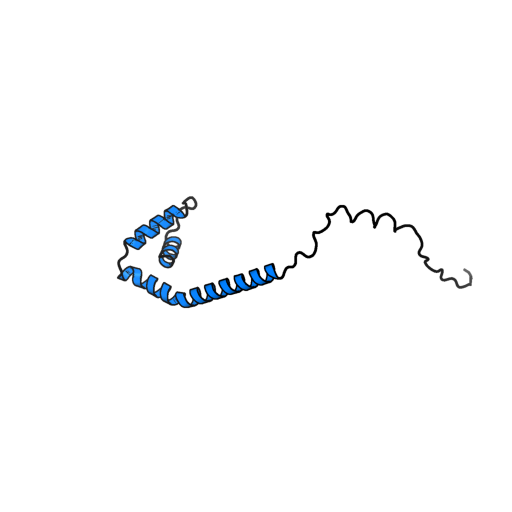 1.00 45.03 89 GLY A O 1
ATOM 684 N N . ALA A 1 90 ? 48.441 26.824 -27.225 1.00 43.38 90 ALA A N 1
ATOM 685 C CA . ALA A 1 90 ? 47.666 27.873 -27.900 1.00 43.38 90 ALA A CA 1
ATOM 686 C C . ALA A 1 90 ? 48.326 29.264 -27.851 1.00 43.38 90 ALA A C 1
ATOM 688 O O . ALA A 1 90 ? 47.926 30.152 -28.600 1.00 43.38 90 ALA A O 1
ATOM 689 N N . ALA A 1 91 ? 49.357 29.455 -27.021 1.00 48.97 91 ALA A N 1
ATOM 690 C CA . ALA A 1 91 ? 50.007 30.755 -26.842 1.00 48.97 91 ALA A CA 1
ATOM 691 C C . ALA A 1 91 ? 51.151 31.044 -27.837 1.00 48.97 91 ALA A C 1
ATOM 693 O O . ALA A 1 91 ? 51.620 32.175 -27.889 1.00 48.97 91 ALA A O 1
ATOM 694 N N . ASN A 1 92 ? 51.581 30.071 -28.654 1.00 46.34 92 ASN A N 1
ATOM 695 C CA . ASN A 1 92 ? 52.712 30.248 -29.584 1.00 46.34 92 ASN A CA 1
ATOM 696 C C . ASN A 1 92 ? 52.381 30.037 -31.075 1.00 46.34 92 ASN A C 1
ATOM 698 O O . ASN A 1 92 ? 53.280 30.063 -31.911 1.00 46.34 92 ASN A O 1
ATOM 702 N N . ALA A 1 93 ? 51.104 29.863 -31.437 1.00 48.00 93 ALA A N 1
ATOM 703 C CA . ALA A 1 93 ? 50.672 29.660 -32.830 1.00 48.00 93 ALA A CA 1
ATOM 704 C C . ALA A 1 93 ? 49.858 30.833 -33.416 1.00 48.00 93 ALA A C 1
ATOM 706 O O . ALA A 1 93 ? 49.282 30.719 -34.496 1.00 48.00 93 ALA A O 1
ATOM 707 N N . GLN A 1 94 ? 49.818 31.978 -32.733 1.00 46.97 94 GLN A N 1
ATOM 708 C CA . GLN A 1 94 ? 49.201 33.208 -33.230 1.00 46.97 94 GLN A CA 1
ATOM 709 C C . GLN A 1 94 ? 50.226 34.335 -33.161 1.00 46.97 94 GLN A C 1
ATOM 711 O O . GLN A 1 94 ? 50.278 35.057 -32.180 1.00 46.97 94 GLN A O 1
ATOM 716 N N . LEU A 1 95 ? 51.085 34.411 -34.182 1.00 46.69 95 LEU A N 1
ATOM 717 C CA . LEU A 1 95 ? 51.666 35.620 -34.793 1.00 46.69 95 LEU A CA 1
ATOM 718 C C . LEU A 1 95 ? 52.773 35.168 -35.766 1.00 46.69 95 LEU A C 1
ATOM 720 O O . LEU A 1 95 ? 53.961 35.392 -35.561 1.00 46.69 95 LEU A O 1
ATOM 724 N N . GLY A 1 96 ? 52.377 34.474 -36.836 1.00 39.91 96 GLY A N 1
ATOM 725 C CA . GLY A 1 96 ? 53.324 33.968 -37.826 1.00 39.91 96 GLY A CA 1
ATOM 726 C C . GLY A 1 96 ? 52.658 33.483 -39.107 1.00 39.91 96 GLY A C 1
ATOM 727 O O . GLY A 1 96 ? 52.397 32.299 -39.256 1.00 39.91 96 GLY A O 1
ATOM 728 N N . SER A 1 97 ? 52.481 34.407 -40.053 1.00 44.44 97 SER A N 1
ATOM 729 C CA . SER A 1 97 ? 52.289 34.180 -41.498 1.00 44.44 97 SER A CA 1
ATOM 730 C C . SER A 1 97 ? 50.953 33.599 -42.004 1.00 44.44 97 SER A C 1
ATOM 732 O O . SER A 1 97 ? 50.572 32.467 -41.739 1.00 44.44 97 SER A O 1
ATOM 734 N N . GLY A 1 98 ? 50.288 34.396 -42.843 1.00 36.25 98 GLY A N 1
ATOM 735 C CA . GLY A 1 98 ? 49.137 34.030 -43.675 1.00 36.25 98 GLY A CA 1
ATOM 736 C C . GLY A 1 98 ? 48.560 35.294 -44.317 1.00 36.25 98 GLY A C 1
ATOM 737 O O . GLY A 1 98 ? 47.549 35.815 -43.873 1.00 36.25 98 GLY A O 1
ATOM 738 N N . HIS A 1 99 ? 49.332 36.011 -45.136 1.00 43.06 99 HIS A N 1
ATOM 739 C CA . HIS A 1 99 ? 49.243 35.918 -46.600 1.00 43.06 99 HIS A CA 1
ATOM 740 C C . HIS A 1 99 ? 47.794 36.054 -47.114 1.00 43.06 99 HIS A C 1
ATOM 742 O O . HIS A 1 99 ? 47.173 35.084 -47.536 1.00 43.06 99 HIS A O 1
ATOM 748 N N . PHE A 1 100 ? 47.259 37.279 -47.075 1.00 36.09 100 PHE A N 1
ATOM 749 C CA . PHE A 1 100 ? 46.092 37.665 -47.869 1.00 36.09 100 PHE A CA 1
ATOM 750 C C . PHE A 1 100 ? 46.610 38.260 -49.183 1.00 36.09 100 PHE A C 1
ATOM 752 O O . PHE A 1 100 ? 47.359 39.238 -49.176 1.00 36.09 100 PHE A O 1
ATOM 759 N N . ALA A 1 101 ? 46.293 37.610 -50.300 1.00 40.72 101 ALA A N 1
ATOM 760 C CA . ALA A 1 101 ? 46.776 37.989 -51.622 1.00 40.72 101 ALA A CA 1
ATOM 761 C C . ALA A 1 101 ? 46.220 39.364 -52.064 1.00 40.72 101 ALA A C 1
ATOM 763 O O . ALA A 1 101 ? 45.037 39.642 -51.850 1.00 40.72 101 ALA A O 1
ATOM 764 N N . PRO A 1 102 ? 47.035 40.220 -52.710 1.00 40.56 102 PRO A N 1
ATOM 765 C CA . PRO A 1 102 ? 46.596 41.506 -53.236 1.00 40.56 102 PRO A CA 1
ATOM 766 C C . PRO A 1 102 ? 45.857 41.323 -54.568 1.00 40.56 102 PRO A C 1
ATOM 768 O O . PRO A 1 102 ? 46.431 40.883 -55.564 1.00 40.56 102 PRO A O 1
ATOM 771 N N . GLY A 1 103 ? 44.584 41.711 -54.612 1.00 34.47 103 GLY A N 1
ATOM 772 C CA . GLY A 1 103 ? 43.886 41.966 -55.870 1.00 34.47 103 GLY A CA 1
ATOM 773 C C . GLY A 1 103 ? 44.319 43.321 -56.430 1.00 34.47 103 GLY A C 1
ATOM 774 O O . GLY A 1 103 ? 43.880 44.355 -55.935 1.00 34.47 103 GLY A O 1
ATOM 775 N N . ALA A 1 104 ? 45.181 43.327 -57.448 1.00 41.41 104 ALA A N 1
ATOM 776 C CA . ALA A 1 104 ? 45.573 44.531 -58.177 1.00 41.41 104 ALA A CA 1
ATOM 777 C C . ALA A 1 104 ? 45.187 44.435 -59.661 1.00 41.41 104 ALA A C 1
ATOM 779 O O . ALA A 1 104 ? 45.749 43.629 -60.400 1.00 41.41 104 ALA A O 1
ATOM 780 N N . SER A 1 105 ? 44.260 45.294 -60.097 1.00 36.09 105 SER A N 1
ATOM 781 C CA . SER A 1 105 ? 44.158 45.918 -61.436 1.00 36.09 105 SER A CA 1
ATOM 782 C C . SER A 1 105 ? 42.792 46.607 -61.550 1.00 36.09 105 SER A C 1
ATOM 784 O O . SER A 1 105 ? 41.806 46.052 -61.093 1.00 36.09 105 SER A O 1
ATOM 786 N N . SER A 1 106 ? 42.607 47.788 -62.137 1.00 41.22 106 SER A N 1
ATOM 787 C CA . SER A 1 106 ? 43.485 48.642 -62.940 1.00 41.22 106 SER A CA 1
ATOM 788 C C . SER A 1 106 ? 42.804 50.002 -63.175 1.00 41.22 106 SER A C 1
ATOM 790 O O . SER A 1 106 ? 41.598 50.028 -63.375 1.00 41.22 106 SER A O 1
ATOM 792 N N . ARG A 1 107 ? 43.616 51.070 -63.253 1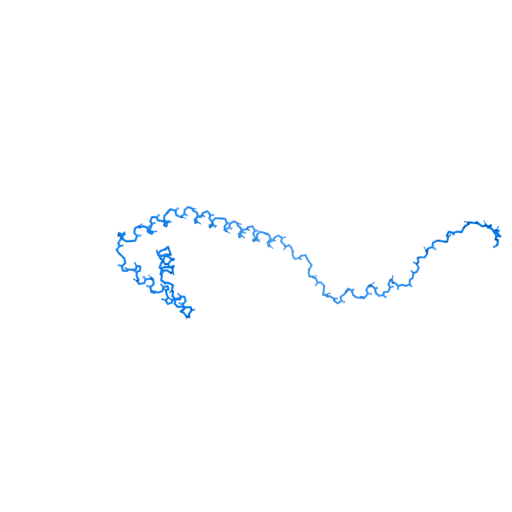.00 40.78 107 ARG A N 1
ATOM 793 C CA . ARG A 1 107 ? 43.515 52.274 -64.118 1.00 40.78 107 ARG A CA 1
ATOM 794 C C . ARG A 1 107 ? 42.180 53.032 -64.265 1.00 40.78 107 ARG A C 1
ATOM 796 O O . ARG A 1 107 ? 41.202 52.499 -64.765 1.00 40.78 107 ARG A O 1
ATOM 803 N N . GLY A 1 108 ? 42.285 54.360 -64.134 1.00 36.66 108 GLY A N 1
ATOM 804 C CA . GLY A 1 108 ? 41.558 55.304 -64.996 1.00 36.66 108 GLY A CA 1
ATOM 805 C C . GLY A 1 108 ? 40.921 56.470 -64.250 1.00 36.66 108 GLY A C 1
ATOM 806 O O . GLY A 1 108 ? 39.852 56.319 -63.677 1.00 36.66 108 GLY A O 1
ATOM 807 N N . GLY A 1 109 ? 41.566 57.639 -64.268 1.00 35.91 109 GLY A N 1
ATOM 808 C CA . GLY A 1 109 ? 40.949 58.886 -63.813 1.00 35.91 109 GLY A CA 1
ATOM 809 C C . GLY A 1 109 ? 39.967 59.471 -64.831 1.00 35.91 109 GLY A C 1
ATOM 810 O O . GLY A 1 109 ? 40.074 59.175 -66.017 1.00 35.91 109 GLY A O 1
ATOM 811 N N . ALA A 1 110 ? 39.064 60.338 -64.363 1.00 36.16 110 ALA A N 1
ATOM 812 C CA . ALA A 1 110 ? 38.600 61.549 -65.049 1.00 36.16 110 ALA A CA 1
ATOM 813 C C . ALA A 1 110 ? 37.606 62.335 -64.166 1.00 36.16 110 ALA A C 1
ATOM 815 O O . ALA A 1 110 ? 36.614 61.781 -63.708 1.00 36.16 110 ALA A O 1
ATOM 816 N N . ALA A 1 111 ? 37.916 63.622 -63.981 1.00 40.41 111 ALA A N 1
ATOM 817 C CA . ALA A 1 111 ? 37.043 64.806 -63.938 1.00 40.41 111 ALA A CA 1
ATOM 818 C C . ALA A 1 111 ? 35.623 64.728 -63.326 1.00 40.41 111 ALA A C 1
ATOM 820 O O . ALA A 1 111 ? 34.736 64.078 -63.876 1.00 40.41 111 ALA A O 1
ATOM 821 N N . ARG A 1 112 ? 35.334 65.622 -62.371 1.00 39.94 112 ARG A N 1
ATOM 822 C CA . ARG A 1 112 ? 34.781 66.972 -62.626 1.00 39.94 112 ARG A CA 1
ATOM 823 C C . ARG A 1 112 ? 34.914 67.858 -61.394 1.00 39.94 112 ARG A C 1
ATOM 825 O O . ARG A 1 112 ? 34.854 67.305 -60.277 1.00 39.94 112 ARG A O 1
#

Organism: Diacronema lutheri (NCBI:txid2081491)

Foldseek 3Di:
DVVQLVVCCVVDPDDPPDDPVVSVVVSVVVVVPDDPVRCVVVVVVCVVCVVVVVVVVVVVVVVVVVVVVVVVVPDPPDDPDDPPPPPPPPPPPPDDDDDDDDDDDDDDDDDD

pLDDT: mean 76.21, std 23.74, range [34.47, 98.06]

Mean predicted aligned error: 16.45 Å